Protein AF-A0A7J2LGY1-F1 (afdb_monomer_lite)

Sequence (138 aa):
MVNEVPEVPRAVRGPDAFSYLFAGFLLLILGVYLLALNLGMLGLREALSQLFFCLFILFVADAAVRFRAPWTRHRGLVYGVLGGLFLTLSFVFRLGAERWWPLILVFSSVALLLWAFMGFRRRKPLKQADESLNEAFS

Foldseek 3Di:
DDPPPPPPPPPPPDPPVVVVVLVVQLVVLVVVLVVCVVVVVDDPLRSLLVSLLSQLVSLLVVLVVQCVVPVRVVVSLVSNLVSVLSNLRSVCSVVDVVPRVCSSVVSVVVSVVVVVVVVVVVCPDPVVVVVVVVVVVD

Secondary structure (DSSP, 8-state):
----------------HHHHHHHHHHHHHHHHHHHHHHTTSS-HHHHHHHHHHHHHHHHHHHHHHHHHSGGGHHHHHHHHHHHHHHHHHHHHHHH-HHHHTHHHHHHHHHHHHHHHHHHHHH---THHHHHHHHHH--

pLDDT: mean 70.14, std 12.64, range [40.41, 89.31]

Radius of gyration: 22.81 Å; chains: 1; bounding box: 66×54×45 Å

Structure (mmCIF, N/CA/C/O backbone):
data_AF-A0A7J2LGY1-F1
#
_entry.id   AF-A0A7J2LGY1-F1
#
loop_
_atom_site.group_PDB
_atom_site.id
_atom_site.type_symbol
_atom_site.label_atom_id
_atom_site.label_alt_id
_atom_site.label_comp_id
_atom_site.label_asym_id
_atom_site.label_entity_id
_atom_site.label_seq_id
_atom_site.pdbx_PDB_ins_code
_atom_site.Cartn_x
_atom_site.Cartn_y
_atom_site.Cartn_z
_atom_site.occupancy
_atom_site.B_iso_or_equiv
_atom_site.auth_seq_id
_atom_site.auth_comp_id
_atom_site.auth_asym_id
_atom_site.auth_atom_id
_atom_site.pdbx_PDB_model_num
ATOM 1 N N . MET A 1 1 ? 53.010 0.279 -19.953 1.00 40.41 1 MET A N 1
ATOM 2 C CA . MET A 1 1 ? 51.955 -0.497 -19.269 1.00 40.41 1 MET A CA 1
ATOM 3 C C . MET A 1 1 ? 50.741 0.402 -19.141 1.00 40.41 1 MET A C 1
ATOM 5 O O . MET A 1 1 ? 50.703 1.245 -18.255 1.00 40.41 1 MET A O 1
ATOM 9 N N . VAL A 1 2 ? 49.829 0.318 -20.109 1.00 45.97 2 VAL A N 1
ATOM 10 C CA . VAL A 1 2 ? 48.568 1.065 -20.100 1.00 45.97 2 VAL A CA 1
ATOM 11 C C . VAL A 1 2 ? 47.592 0.231 -19.278 1.00 45.97 2 VAL A C 1
ATOM 13 O O . VAL A 1 2 ? 47.252 -0.878 -19.674 1.00 45.97 2 VAL A O 1
ATOM 16 N N . ASN A 1 3 ? 47.230 0.716 -18.091 1.00 48.94 3 ASN A N 1
ATOM 17 C CA . ASN A 1 3 ? 46.174 0.111 -17.286 1.00 48.94 3 ASN A CA 1
ATOM 18 C C . ASN A 1 3 ? 44.829 0.443 -17.943 1.00 48.94 3 ASN A C 1
ATOM 20 O O . ASN A 1 3 ? 44.247 1.490 -17.666 1.00 48.94 3 ASN A O 1
ATOM 24 N N . GLU A 1 4 ? 44.350 -0.436 -18.820 1.00 53.47 4 GLU A N 1
ATOM 25 C CA . GLU A 1 4 ? 42.957 -0.440 -19.264 1.00 53.47 4 GLU A CA 1
ATOM 26 C C . GLU A 1 4 ? 42.089 -0.962 -18.115 1.00 53.47 4 GLU A C 1
ATOM 28 O O . GLU A 1 4 ? 41.812 -2.153 -17.980 1.00 53.47 4 GLU A O 1
ATOM 33 N N . VAL A 1 5 ? 41.691 -0.052 -17.229 1.00 60.06 5 VAL A N 1
ATOM 34 C CA . VAL A 1 5 ? 40.554 -0.295 -16.342 1.00 60.06 5 VAL A CA 1
ATOM 35 C C . VAL A 1 5 ? 39.336 -0.419 -17.258 1.00 60.06 5 VAL A C 1
ATOM 37 O O . VAL A 1 5 ? 39.070 0.533 -17.994 1.00 60.06 5 VAL A O 1
ATOM 40 N N . PRO A 1 6 ? 38.597 -1.545 -17.265 1.00 55.91 6 PRO A N 1
ATOM 41 C CA . PRO A 1 6 ? 37.395 -1.632 -18.069 1.00 55.91 6 PRO A CA 1
ATOM 42 C C . PRO A 1 6 ? 36.436 -0.576 -17.537 1.00 55.91 6 PRO A C 1
ATOM 44 O O . PRO A 1 6 ? 36.006 -0.623 -16.380 1.00 55.91 6 PRO A O 1
ATOM 47 N N . GLU A 1 7 ? 36.151 0.412 -18.377 1.00 52.44 7 GLU A N 1
ATOM 48 C CA . GLU A 1 7 ? 35.152 1.431 -18.123 1.00 52.44 7 GLU A CA 1
ATOM 49 C C . GLU A 1 7 ? 33.804 0.708 -18.105 1.00 52.44 7 GLU A C 1
ATOM 51 O O . GLU A 1 7 ? 33.140 0.502 -19.120 1.00 52.44 7 GLU A O 1
ATOM 56 N N . VAL A 1 8 ? 33.437 0.202 -16.926 1.00 56.50 8 VAL A N 1
ATOM 57 C CA . VAL A 1 8 ? 32.093 -0.296 -16.668 1.00 56.50 8 VAL A CA 1
ATOM 58 C C . VAL A 1 8 ? 31.188 0.857 -17.072 1.00 56.50 8 VAL A C 1
ATOM 60 O O . VAL A 1 8 ? 31.375 1.949 -16.522 1.00 56.50 8 VAL A O 1
ATOM 63 N N . PRO A 1 9 ? 30.226 0.676 -17.994 1.00 48.69 9 PRO A N 1
ATOM 64 C CA . PRO A 1 9 ? 29.261 1.718 -18.245 1.00 48.69 9 PRO A CA 1
ATOM 65 C C . PRO A 1 9 ? 28.497 1.854 -16.935 1.00 48.69 9 PRO A C 1
ATOM 67 O O . PRO A 1 9 ? 27.586 1.081 -16.628 1.00 48.69 9 PRO A O 1
ATOM 70 N N . ARG A 1 10 ? 28.909 2.818 -16.104 1.00 49.88 10 ARG A N 1
ATOM 71 C CA . ARG A 1 10 ? 28.050 3.394 -15.090 1.00 49.88 10 ARG A CA 1
ATOM 72 C C . ARG A 1 10 ? 26.897 3.903 -15.917 1.00 49.88 10 ARG A C 1
ATOM 74 O O . ARG A 1 10 ? 26.994 4.953 -16.539 1.00 49.88 10 ARG A O 1
ATOM 81 N N . ALA A 1 11 ? 25.839 3.103 -15.986 1.00 45.19 11 ALA A N 1
ATOM 82 C CA . ALA A 1 11 ? 24.531 3.579 -16.347 1.00 45.19 11 ALA A CA 1
ATOM 83 C C . ALA A 1 11 ? 24.302 4.761 -15.412 1.00 45.19 11 ALA A C 1
ATOM 85 O O . ALA A 1 11 ? 23.982 4.577 -14.236 1.00 45.19 11 ALA A O 1
ATOM 86 N N . VAL A 1 12 ? 24.579 5.965 -15.911 1.00 47.12 12 VAL A N 1
ATOM 87 C CA . VAL A 1 12 ? 24.218 7.223 -15.284 1.00 47.12 12 VAL A CA 1
ATOM 88 C C . VAL A 1 12 ? 22.697 7.245 -15.379 1.00 47.12 12 VAL A C 1
ATOM 90 O O . VAL A 1 12 ? 22.101 7.857 -16.257 1.00 47.12 12 VAL A O 1
ATOM 93 N N . ARG A 1 13 ? 22.055 6.438 -14.526 1.00 54.03 13 ARG A N 1
ATOM 94 C CA . ARG A 1 13 ? 20.641 6.530 -14.213 1.00 54.03 13 ARG A CA 1
ATOM 95 C C . ARG A 1 13 ? 20.525 7.871 -13.523 1.00 54.03 13 ARG A C 1
ATOM 97 O O . ARG A 1 13 ? 20.865 7.992 -12.348 1.00 54.03 13 ARG A O 1
ATOM 104 N N . GLY A 1 14 ? 20.129 8.885 -14.289 1.00 51.22 14 GLY A N 1
ATOM 105 C CA . GLY A 1 14 ? 19.647 10.129 -13.713 1.00 51.22 14 GLY A CA 1
ATOM 106 C C . GLY A 1 14 ? 18.632 9.808 -12.609 1.00 51.22 14 GLY A C 1
ATOM 107 O O . GLY A 1 14 ? 17.993 8.754 -12.676 1.00 51.22 14 GLY A O 1
ATOM 108 N N . PRO A 1 15 ? 18.521 10.657 -11.575 1.00 52.56 15 PRO A N 1
ATOM 109 C CA . PRO A 1 15 ? 17.641 10.416 -10.438 1.00 52.56 15 PRO A CA 1
ATOM 110 C C . PRO A 1 15 ? 16.271 9.943 -10.933 1.00 52.56 15 PRO A C 1
ATOM 112 O O . PRO A 1 15 ? 15.647 10.628 -11.742 1.00 52.56 15 PRO A O 1
ATOM 115 N N . ASP A 1 16 ? 15.843 8.749 -10.504 1.00 61.59 16 ASP A N 1
ATOM 116 C CA . ASP A 1 16 ? 14.577 8.138 -10.912 1.00 61.59 16 ASP A CA 1
ATOM 117 C C . ASP A 1 16 ? 13.426 9.064 -10.470 1.00 61.59 16 ASP A C 1
ATOM 119 O O . ASP A 1 16 ? 12.897 8.938 -9.366 1.00 61.59 16 ASP A O 1
ATOM 123 N N . ALA A 1 17 ? 13.045 10.029 -11.313 1.00 67.12 17 ALA A N 1
ATOM 124 C CA . ALA A 1 17 ? 12.064 11.071 -10.996 1.00 67.12 17 ALA A CA 1
ATOM 125 C C . ALA A 1 17 ? 10.716 10.473 -10.565 1.00 67.12 17 ALA A C 1
ATOM 127 O O . ALA A 1 17 ? 10.054 10.980 -9.662 1.00 67.12 17 ALA A O 1
ATOM 128 N N . PHE A 1 18 ? 10.359 9.325 -11.147 1.00 68.81 18 PHE A N 1
ATOM 129 C CA . PHE A 1 18 ? 9.199 8.540 -10.738 1.00 68.81 18 PHE A CA 1
ATOM 130 C C . PHE A 1 18 ? 9.307 8.048 -9.293 1.00 68.81 18 PHE A C 1
ATOM 132 O O . PHE A 1 18 ? 8.325 8.109 -8.564 1.00 68.81 18 PHE A O 1
ATOM 139 N N . SER A 1 19 ? 10.487 7.618 -8.839 1.00 68.75 19 SER A N 1
ATOM 140 C CA . SER A 1 19 ? 10.675 7.173 -7.456 1.00 68.75 19 SER A CA 1
ATOM 141 C C . SER A 1 19 ? 10.418 8.304 -6.460 1.00 68.75 19 SER A C 1
ATOM 143 O O . SER A 1 19 ? 9.785 8.067 -5.434 1.00 68.75 19 SER A O 1
ATOM 145 N N . TYR A 1 20 ? 10.855 9.530 -6.766 1.00 76.44 20 TYR A N 1
ATOM 146 C CA . TYR A 1 20 ? 10.569 10.703 -5.932 1.00 76.44 20 TYR A CA 1
ATOM 147 C C . TYR A 1 20 ? 9.091 11.096 -5.969 1.00 76.44 20 TYR A C 1
ATOM 149 O O . TYR A 1 20 ? 8.527 11.421 -4.927 1.00 76.44 20 TYR A O 1
ATOM 157 N N . LEU A 1 21 ? 8.443 11.003 -7.134 1.00 78.88 21 LEU A N 1
ATOM 158 C CA . LEU A 1 21 ? 7.007 11.249 -7.273 1.00 78.88 21 LEU A CA 1
ATOM 159 C C . LEU A 1 21 ? 6.188 10.269 -6.416 1.00 78.88 21 LEU A C 1
ATOM 161 O O . LEU A 1 21 ? 5.350 10.693 -5.623 1.00 78.88 21 LEU A O 1
ATOM 165 N N . PHE A 1 22 ? 6.459 8.964 -6.524 1.00 79.38 22 PHE A N 1
ATOM 166 C CA . PHE A 1 22 ? 5.772 7.936 -5.737 1.00 79.38 22 PHE A CA 1
ATOM 167 C C . PHE A 1 22 ? 6.078 8.045 -4.241 1.00 79.38 22 PHE A C 1
ATOM 169 O O . PHE A 1 22 ? 5.172 7.874 -3.428 1.00 79.38 22 PHE A O 1
ATOM 176 N N . ALA A 1 23 ? 7.315 8.386 -3.864 1.00 79.75 23 ALA A N 1
ATOM 177 C CA . ALA A 1 23 ? 7.658 8.673 -2.473 1.00 79.75 23 ALA A CA 1
ATOM 178 C C . ALA A 1 23 ? 6.870 9.880 -1.937 1.00 79.75 23 ALA A C 1
ATOM 180 O O . ALA A 1 23 ? 6.326 9.811 -0.837 1.00 79.75 23 ALA A O 1
ATOM 181 N N . GLY A 1 24 ? 6.737 10.947 -2.731 1.00 85.69 24 GLY A N 1
ATOM 182 C CA . GLY A 1 24 ? 5.924 12.114 -2.393 1.00 85.69 24 GLY A CA 1
ATOM 183 C C . GLY A 1 24 ? 4.455 11.758 -2.174 1.00 85.69 24 GLY A C 1
ATOM 184 O O . GLY A 1 24 ? 3.886 12.121 -1.148 1.00 85.69 24 GLY A O 1
ATOM 185 N N . PHE A 1 25 ? 3.853 10.979 -3.079 1.00 85.38 25 PHE A N 1
ATOM 186 C CA . PHE A 1 25 ? 2.482 10.489 -2.904 1.00 85.38 25 PHE A CA 1
ATOM 187 C C . PHE A 1 25 ? 2.324 9.599 -1.671 1.00 85.38 25 PHE A C 1
ATOM 189 O O . PHE A 1 25 ? 1.323 9.716 -0.970 1.00 85.38 25 PHE A O 1
ATOM 196 N N . LEU A 1 26 ? 3.300 8.738 -1.376 1.00 83.50 26 LEU A N 1
ATOM 197 C CA . LEU A 1 26 ? 3.276 7.895 -0.184 1.00 83.50 26 LEU A CA 1
ATOM 198 C C . LEU A 1 26 ? 3.263 8.749 1.087 1.00 83.50 26 LEU A C 1
ATOM 200 O O . LEU A 1 26 ? 2.407 8.536 1.945 1.00 83.50 26 LEU A O 1
ATOM 204 N N . LEU A 1 27 ? 4.159 9.737 1.189 1.00 86.81 27 LEU A N 1
ATOM 205 C CA . LEU A 1 27 ? 4.176 10.668 2.320 1.00 86.81 27 LEU A CA 1
ATOM 206 C C . LEU A 1 27 ? 2.890 11.492 2.405 1.00 86.81 27 LEU A C 1
ATOM 208 O O . LEU A 1 27 ? 2.385 11.701 3.504 1.00 86.81 27 LEU A O 1
ATOM 212 N N . LEU A 1 28 ? 2.350 11.941 1.271 1.00 89.25 28 LEU A N 1
ATOM 213 C CA . LEU A 1 28 ? 1.123 12.732 1.232 1.00 89.25 28 LEU A CA 1
ATOM 214 C C . LEU A 1 28 ? -0.077 11.921 1.723 1.00 89.25 28 LEU A C 1
ATOM 216 O O . LEU A 1 28 ? -0.807 12.382 2.596 1.00 89.25 28 LEU A O 1
ATOM 220 N N . ILE A 1 29 ? -0.249 10.697 1.220 1.00 87.19 29 ILE A N 1
ATOM 221 C CA . ILE A 1 29 ? -1.305 9.787 1.673 1.00 87.19 29 ILE A CA 1
ATOM 222 C C . ILE A 1 29 ? -1.146 9.531 3.176 1.00 87.19 29 ILE A C 1
ATOM 224 O O . ILE A 1 29 ? -2.099 9.700 3.934 1.00 87.19 29 ILE A O 1
ATOM 228 N N . LEU A 1 30 ? 0.061 9.185 3.628 1.00 85.69 30 LEU A N 1
ATOM 229 C CA . LEU A 1 30 ? 0.327 8.909 5.037 1.00 85.69 30 LEU A CA 1
ATOM 230 C C . LEU A 1 30 ? 0.022 10.129 5.924 1.00 85.69 30 LEU A C 1
ATOM 232 O O . LEU A 1 30 ? -0.666 9.996 6.932 1.00 85.69 30 LEU A O 1
ATOM 236 N N . GLY A 1 31 ? 0.472 11.318 5.523 1.00 87.25 31 GLY A N 1
ATOM 237 C CA . GLY A 1 31 ? 0.245 12.568 6.245 1.00 87.25 31 GLY A CA 1
ATOM 238 C C . GLY A 1 31 ? -1.233 12.940 6.345 1.00 87.25 31 GLY A C 1
ATOM 239 O O . GLY A 1 31 ? -1.692 13.297 7.427 1.00 87.25 31 GLY A O 1
ATOM 240 N N . VAL A 1 32 ? -1.998 12.792 5.259 1.00 88.19 32 VAL A N 1
ATOM 241 C CA . VAL A 1 32 ? -3.448 13.051 5.255 1.00 8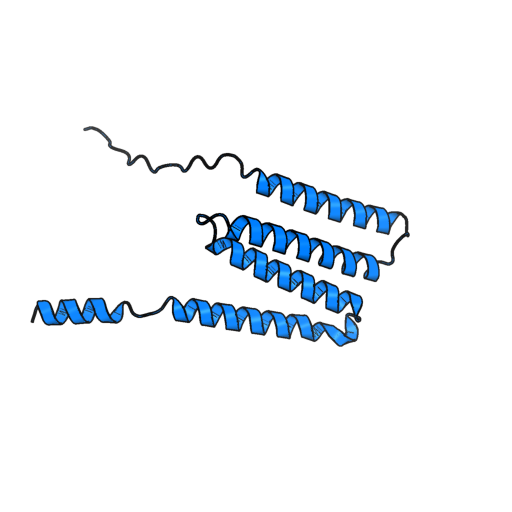8.19 32 VAL A CA 1
ATOM 242 C C . VAL A 1 32 ? -4.176 12.103 6.209 1.00 88.19 32 VAL A C 1
ATOM 244 O O . VAL A 1 32 ? -5.011 12.556 6.989 1.00 88.19 32 VAL A O 1
ATOM 247 N N . TYR A 1 33 ? -3.840 10.810 6.207 1.00 87.19 33 TYR A N 1
ATOM 248 C CA . TYR A 1 33 ? -4.474 9.841 7.107 1.00 87.19 33 TYR A CA 1
ATOM 249 C C . TYR A 1 33 ? -4.076 10.037 8.574 1.00 87.19 33 TYR A C 1
ATOM 251 O O . TYR A 1 33 ? -4.942 9.939 9.443 1.00 87.19 33 TYR A O 1
ATOM 259 N N . LEU A 1 34 ? -2.812 10.367 8.873 1.00 86.12 34 LEU A N 1
ATOM 260 C CA . LEU A 1 34 ? -2.410 10.737 10.237 1.00 86.12 34 LEU A CA 1
ATOM 261 C C . LEU A 1 34 ? -3.126 12.002 10.713 1.00 86.12 34 LEU A C 1
ATOM 263 O O . LEU A 1 34 ? -3.583 12.052 11.852 1.00 86.12 34 LEU A O 1
ATOM 267 N N . LEU A 1 35 ? -3.246 13.012 9.850 1.00 87.69 35 LEU A N 1
ATOM 268 C CA . LEU A 1 35 ? -3.939 14.253 10.180 1.00 87.69 35 LEU A CA 1
ATOM 269 C C . LEU A 1 35 ? -5.426 13.998 10.449 1.00 87.69 35 LEU A C 1
ATOM 271 O O . LEU A 1 35 ? -5.960 14.476 11.444 1.00 87.69 35 LEU A O 1
ATOM 275 N N . ALA A 1 36 ? -6.077 13.196 9.607 1.00 85.81 36 ALA A N 1
ATOM 276 C CA . ALA A 1 36 ? -7.481 12.838 9.766 1.00 85.81 36 ALA A CA 1
ATOM 277 C C . ALA A 1 36 ? -7.745 12.004 11.035 1.00 85.81 36 ALA A C 1
ATOM 279 O O . ALA A 1 36 ? -8.777 12.189 11.681 1.00 85.81 36 ALA A O 1
ATOM 280 N N . LEU A 1 37 ? -6.804 11.133 11.422 1.00 86.62 37 LEU A N 1
ATOM 281 C CA . LEU A 1 37 ? -6.837 10.425 12.707 1.00 86.62 37 LEU A CA 1
ATOM 282 C C . LEU A 1 37 ? -6.688 11.382 13.888 1.00 86.62 37 LEU A C 1
ATOM 284 O O . LEU A 1 37 ? -7.443 11.285 14.851 1.00 86.62 37 LEU A O 1
ATOM 288 N N . ASN A 1 38 ? -5.743 12.319 13.807 1.00 88.06 38 ASN A N 1
ATOM 289 C CA . ASN A 1 38 ? -5.491 13.283 14.876 1.00 88.06 38 ASN A CA 1
ATOM 290 C C . ASN A 1 38 ? -6.666 14.257 15.071 1.00 88.06 38 ASN A C 1
ATOM 292 O O . ASN A 1 38 ? -6.977 14.652 16.188 1.00 88.06 38 ASN A O 1
ATOM 296 N N . LEU A 1 39 ? -7.366 14.600 13.987 1.00 89.31 39 LEU A N 1
ATOM 297 C CA . LEU A 1 39 ? -8.596 15.396 14.017 1.00 89.31 39 LEU A CA 1
ATOM 298 C C . LEU A 1 39 ? -9.823 14.601 14.501 1.00 89.31 39 LEU A C 1
ATOM 300 O O . LEU A 1 39 ? -10.910 15.165 14.597 1.00 89.31 39 LEU A O 1
ATOM 304 N N . GLY A 1 40 ? -9.686 13.295 14.755 1.00 85.38 40 GLY A N 1
ATOM 305 C CA . GLY A 1 40 ? -10.799 12.423 15.134 1.00 85.38 40 GLY A CA 1
ATOM 306 C C . GLY A 1 40 ? -11.853 12.245 14.035 1.00 85.38 40 GLY A C 1
ATOM 307 O O . GLY A 1 40 ? -12.952 11.777 14.317 1.00 85.38 40 GLY A O 1
ATOM 308 N N . MET A 1 41 ? -11.540 12.608 12.785 1.00 83.50 41 MET A N 1
ATOM 309 C CA . MET A 1 41 ? -12.476 12.525 11.656 1.00 83.50 41 MET A CA 1
ATOM 310 C C . MET A 1 41 ? -12.713 11.085 11.195 1.00 83.50 41 MET A C 1
ATOM 312 O O . MET A 1 41 ? -13.759 10.787 10.623 1.00 83.50 41 MET A O 1
ATOM 316 N N . LEU A 1 42 ? -11.744 10.193 11.420 1.00 80.44 42 LEU A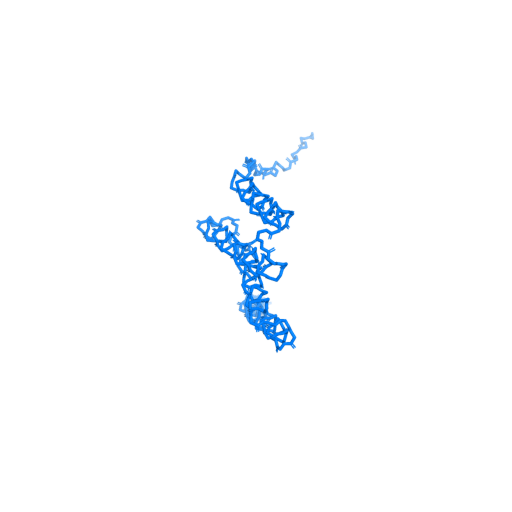 N 1
ATOM 317 C CA . LEU A 1 42 ? -11.853 8.774 11.095 1.00 80.44 42 LEU A CA 1
ATOM 318 C C . LEU A 1 42 ? -11.485 7.905 12.296 1.00 80.44 42 LEU A C 1
ATOM 320 O O . LEU A 1 42 ? -10.518 8.169 13.006 1.00 80.44 42 LEU A O 1
ATOM 324 N N . GLY A 1 43 ? -12.223 6.808 12.468 1.00 81.88 43 GLY A N 1
ATOM 325 C CA . GLY A 1 43 ? -11.820 5.730 13.364 1.00 81.88 43 GLY A CA 1
ATOM 326 C C . GLY A 1 43 ? -10.560 5.024 12.853 1.00 81.88 43 GLY A C 1
ATOM 327 O O . GLY A 1 43 ? -10.351 4.895 11.645 1.00 81.88 43 GLY A O 1
ATOM 328 N N . LEU A 1 44 ? -9.740 4.515 13.778 1.00 79.44 44 LEU A N 1
ATOM 329 C CA . LEU A 1 44 ? -8.452 3.869 13.481 1.00 79.44 44 LEU A CA 1
ATOM 330 C C . LEU A 1 44 ? -8.568 2.746 12.439 1.00 79.44 44 LEU A C 1
ATOM 332 O O . LEU A 1 44 ? -7.749 2.637 11.529 1.00 79.44 44 LEU A O 1
ATOM 336 N N . ARG A 1 45 ? -9.628 1.940 12.538 1.00 78.12 45 ARG A N 1
ATOM 337 C CA . ARG A 1 45 ? -9.905 0.835 11.613 1.00 78.12 45 ARG A CA 1
ATOM 338 C C . ARG A 1 45 ? -10.260 1.322 10.204 1.00 78.12 45 ARG A C 1
ATOM 340 O O . ARG A 1 45 ? -9.717 0.803 9.229 1.00 78.12 45 ARG A O 1
ATOM 347 N N . GLU A 1 46 ? -11.130 2.323 10.101 1.00 79.12 46 GLU A N 1
ATOM 348 C CA . GLU A 1 46 ? -11.536 2.926 8.829 1.00 79.12 46 GLU A CA 1
ATOM 349 C C . GLU A 1 46 ? -10.332 3.556 8.118 1.00 79.12 46 GLU A C 1
ATOM 351 O O . GLU A 1 46 ? -10.080 3.253 6.949 1.00 79.12 46 GLU A O 1
ATOM 356 N N . ALA A 1 47 ? -9.546 4.348 8.856 1.00 82.62 47 ALA A N 1
ATOM 357 C CA . ALA A 1 47 ? -8.347 5.008 8.355 1.00 82.62 47 ALA A CA 1
ATOM 358 C C . ALA A 1 47 ? -7.312 4.000 7.846 1.00 82.62 47 ALA A C 1
ATOM 360 O O . ALA A 1 47 ? -6.818 4.150 6.734 1.00 82.62 47 ALA A O 1
ATOM 361 N N . LEU A 1 48 ? -7.032 2.936 8.609 1.00 78.94 48 LEU A N 1
ATOM 362 C CA . LEU A 1 48 ? -6.114 1.878 8.178 1.00 78.94 48 LEU A CA 1
ATOM 363 C C . LEU A 1 48 ? -6.618 1.168 6.918 1.00 78.94 48 LEU A C 1
ATOM 365 O O . LEU A 1 48 ? -5.845 0.961 5.985 1.00 78.94 48 LEU A O 1
ATOM 369 N N . SER A 1 49 ? -7.911 0.831 6.844 1.00 82.19 49 SER A N 1
ATOM 370 C CA . SER A 1 49 ? -8.463 0.144 5.670 1.00 82.19 49 SER A CA 1
ATOM 371 C C . SER A 1 49 ? -8.308 0.971 4.389 1.00 82.19 49 SER A C 1
ATOM 373 O O . SER A 1 49 ? -7.893 0.437 3.355 1.00 82.19 49 SER A O 1
ATOM 375 N N . GLN A 1 50 ? -8.590 2.274 4.463 1.00 81.56 50 GLN A N 1
ATOM 376 C CA . GLN A 1 50 ? -8.500 3.173 3.321 1.00 81.56 50 GLN A CA 1
ATOM 377 C C . GLN A 1 50 ? -7.044 3.508 2.984 1.00 81.56 50 GLN A C 1
ATOM 379 O O . GLN A 1 50 ? -6.686 3.512 1.809 1.00 81.56 50 GLN A O 1
ATOM 384 N N . LEU A 1 51 ? -6.185 3.682 3.994 1.00 84.25 51 LEU A N 1
ATOM 385 C CA . LEU A 1 51 ? -4.745 3.862 3.819 1.00 84.25 51 LEU A CA 1
ATOM 386 C C . LEU A 1 51 ? -4.146 2.700 3.018 1.00 84.25 51 LEU A C 1
ATOM 388 O O . LEU A 1 51 ? -3.487 2.924 2.004 1.00 84.25 51 LEU A O 1
ATOM 392 N N . PHE A 1 52 ? -4.419 1.455 3.419 1.00 81.38 52 PHE A N 1
ATOM 393 C CA . PHE A 1 52 ? -3.927 0.276 2.702 1.00 81.38 52 PHE A CA 1
ATOM 394 C C . PHE A 1 52 ? -4.499 0.163 1.284 1.00 81.38 52 PHE A C 1
ATOM 396 O O . PHE A 1 52 ? -3.793 -0.274 0.377 1.00 81.38 52 PHE A O 1
ATOM 403 N N . PHE A 1 53 ? -5.737 0.608 1.058 1.00 80.62 53 PHE A N 1
ATOM 404 C CA . PHE A 1 53 ? -6.326 0.653 -0.282 1.00 80.62 53 PHE A CA 1
ATOM 405 C C . PHE A 1 53 ? -5.640 1.688 -1.187 1.00 80.62 53 PHE A C 1
ATOM 407 O O . PHE A 1 53 ? -5.288 1.385 -2.329 1.00 80.62 53 PHE A O 1
ATOM 414 N N . CYS A 1 54 ? -5.388 2.895 -0.677 1.00 83.94 54 CYS A N 1
ATOM 415 C CA . CYS A 1 54 ? -4.645 3.929 -1.397 1.00 83.94 54 CYS A CA 1
ATOM 416 C C . CYS A 1 54 ? -3.212 3.480 -1.705 1.00 83.94 54 CYS A C 1
ATOM 418 O O . CYS A 1 54 ? -2.734 3.684 -2.820 1.00 83.94 54 CYS A O 1
ATOM 420 N N . LEU A 1 55 ? -2.549 2.810 -0.757 1.00 79.50 55 LEU A N 1
ATOM 421 C CA . LEU A 1 55 ? -1.229 2.220 -0.977 1.00 79.50 55 LEU A CA 1
ATOM 422 C C . LEU A 1 55 ? -1.269 1.131 -2.053 1.00 79.50 55 LEU A C 1
ATOM 424 O O . LEU A 1 55 ? -0.406 1.127 -2.924 1.00 79.50 55 LEU A O 1
ATOM 428 N N . PHE A 1 56 ? -2.280 0.259 -2.070 1.00 82.50 56 PHE A N 1
ATOM 429 C CA . PHE A 1 56 ? -2.459 -0.708 -3.157 1.00 82.50 56 PHE A CA 1
ATOM 430 C C . PHE A 1 56 ? -2.502 -0.023 -4.529 1.00 82.50 56 PHE A C 1
ATOM 432 O O . PHE A 1 56 ? -1.737 -0.401 -5.416 1.00 82.50 56 PHE A O 1
ATOM 439 N N . ILE A 1 57 ? -3.343 1.004 -4.695 1.00 82.44 57 ILE A N 1
ATOM 440 C CA . ILE A 1 57 ? -3.456 1.738 -5.965 1.00 82.44 57 ILE A CA 1
ATOM 441 C C . ILE A 1 57 ? -2.109 2.356 -6.345 1.00 82.44 57 ILE A C 1
ATOM 443 O O . ILE A 1 57 ? -1.682 2.235 -7.493 1.00 82.44 57 ILE A O 1
ATOM 447 N N . LEU A 1 58 ? -1.420 2.971 -5.381 1.00 83.81 58 LEU A N 1
ATOM 448 C CA . LEU A 1 58 ? -0.122 3.598 -5.602 1.00 83.81 58 LEU A CA 1
ATOM 449 C C . LEU A 1 58 ? 0.927 2.581 -6.073 1.00 83.81 58 LEU A C 1
ATOM 451 O O . LEU A 1 58 ? 1.623 2.822 -7.057 1.00 83.81 58 LEU A O 1
ATOM 455 N N . PHE A 1 59 ? 1.007 1.425 -5.412 1.00 78.38 59 PHE A N 1
ATOM 456 C CA . PHE A 1 59 ? 1.949 0.357 -5.750 1.00 78.38 59 PHE A CA 1
ATOM 457 C C . PHE A 1 59 ? 1.615 -0.329 -7.078 1.00 78.38 59 PHE A C 1
ATOM 459 O O . PHE A 1 59 ? 2.527 -0.684 -7.823 1.00 78.38 59 PHE A O 1
ATOM 466 N N . VAL A 1 60 ? 0.333 -0.493 -7.418 1.00 77.94 60 VAL A N 1
ATOM 467 C CA . VAL A 1 60 ? -0.084 -1.011 -8.731 1.00 77.94 60 VAL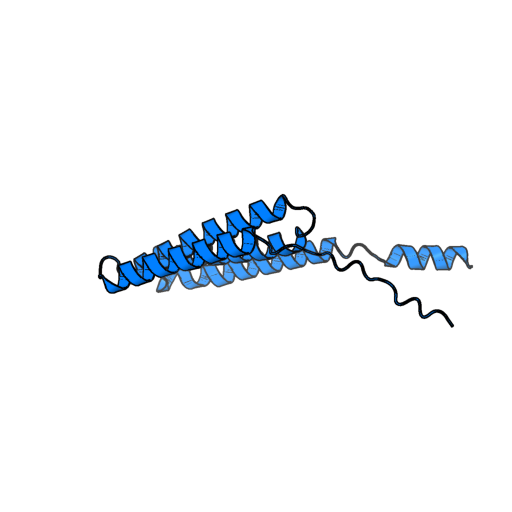 A CA 1
ATOM 468 C C . VAL A 1 60 ? 0.242 -0.019 -9.840 1.00 77.94 60 VAL A C 1
ATOM 470 O O . VAL A 1 60 ? 0.746 -0.429 -10.885 1.00 77.94 60 VAL A O 1
ATOM 473 N N . ALA A 1 61 ? 0.008 1.275 -9.620 1.00 78.25 61 ALA A N 1
ATOM 474 C CA . ALA A 1 61 ? 0.383 2.317 -10.567 1.00 78.25 61 ALA A CA 1
ATOM 475 C C . ALA A 1 61 ? 1.907 2.353 -10.775 1.00 78.25 61 ALA A C 1
ATOM 477 O O . ALA A 1 61 ? 2.365 2.349 -11.918 1.00 78.25 61 ALA A O 1
ATOM 478 N N . ASP A 1 62 ? 2.696 2.290 -9.697 1.00 75.12 62 ASP A N 1
ATOM 479 C CA . ASP A 1 62 ? 4.162 2.211 -9.762 1.00 75.12 62 ASP A CA 1
ATOM 480 C C . ASP A 1 62 ? 4.630 0.944 -10.496 1.00 75.12 62 ASP A C 1
ATOM 482 O O . ASP A 1 62 ? 5.476 1.005 -11.392 1.00 75.12 62 ASP A O 1
ATOM 486 N N . ALA A 1 63 ? 4.018 -0.208 -10.205 1.00 71.50 63 ALA A N 1
ATOM 487 C CA . ALA A 1 63 ? 4.301 -1.456 -10.903 1.00 71.50 63 ALA A CA 1
ATOM 488 C C . ALA A 1 63 ? 3.966 -1.367 -12.399 1.00 71.50 63 ALA A C 1
ATOM 490 O O . ALA A 1 63 ? 4.777 -1.799 -13.213 1.00 71.50 63 ALA A O 1
ATOM 491 N N . ALA A 1 64 ? 2.827 -0.781 -12.778 1.00 75.31 64 ALA A N 1
ATOM 492 C CA . ALA A 1 64 ? 2.404 -0.622 -14.170 1.00 75.31 64 ALA A CA 1
ATOM 493 C C . ALA A 1 64 ? 3.329 0.323 -14.955 1.00 75.31 64 ALA A C 1
ATOM 495 O O . ALA A 1 64 ? 3.726 0.005 -16.081 1.00 75.31 64 ALA A O 1
ATOM 496 N N . VAL A 1 65 ? 3.732 1.446 -14.349 1.00 72.56 65 VAL A N 1
ATOM 497 C CA . VAL A 1 65 ? 4.715 2.379 -14.925 1.00 72.56 65 VAL A CA 1
ATOM 498 C C . VAL A 1 65 ? 6.055 1.671 -15.136 1.00 72.56 65 VAL A C 1
ATOM 500 O O . VAL A 1 65 ? 6.635 1.748 -16.220 1.00 72.56 65 VAL A O 1
ATOM 503 N N . ARG A 1 66 ? 6.517 0.889 -14.153 1.00 68.75 66 ARG A N 1
ATOM 504 C CA . ARG A 1 66 ? 7.763 0.110 -14.258 1.00 68.75 66 ARG A CA 1
ATOM 505 C C . ARG A 1 66 ? 7.654 -1.094 -15.193 1.00 68.75 66 ARG A C 1
ATOM 507 O O . ARG A 1 66 ? 8.667 -1.519 -15.731 1.00 68.75 66 ARG A O 1
ATOM 514 N N . PHE A 1 67 ? 6.460 -1.636 -15.430 1.00 64.00 67 PHE A N 1
ATOM 515 C CA . PHE A 1 67 ? 6.247 -2.723 -16.393 1.00 64.00 67 PHE A CA 1
ATOM 516 C C . PHE A 1 67 ? 6.375 -2.240 -17.842 1.00 64.00 67 PHE A C 1
ATOM 518 O O . PHE A 1 67 ? 6.805 -3.005 -18.706 1.00 64.00 67 PHE A O 1
ATOM 525 N N . ARG A 1 68 ? 6.037 -0.968 -18.104 1.00 65.25 68 ARG A N 1
ATOM 526 C CA . ARG A 1 68 ? 6.257 -0.307 -19.400 1.00 65.25 68 ARG A CA 1
ATOM 527 C C . ARG A 1 68 ? 7.725 0.021 -19.668 1.00 65.25 68 ARG A C 1
ATOM 529 O O . ARG A 1 68 ? 8.104 0.130 -20.829 1.00 65.25 68 ARG A O 1
ATOM 536 N N . ALA A 1 69 ? 8.553 0.137 -18.631 1.00 59.19 69 ALA A N 1
ATOM 537 C CA . ALA A 1 69 ? 9.991 0.325 -18.770 1.00 59.19 69 ALA A CA 1
ATOM 538 C C . ALA A 1 69 ? 10.708 -1.048 -18.823 1.00 59.19 69 ALA A C 1
ATOM 540 O O . ALA A 1 69 ? 10.832 -1.724 -17.799 1.00 59.19 69 ALA A O 1
ATOM 541 N N . PRO A 1 70 ? 11.222 -1.497 -19.987 1.00 53.88 70 PRO A N 1
ATOM 542 C CA . PRO A 1 70 ? 11.755 -2.858 -20.149 1.00 53.88 70 PRO A CA 1
ATOM 543 C C . PRO A 1 70 ? 12.959 -3.168 -19.238 1.00 53.88 70 PRO A C 1
ATOM 545 O O . PRO A 1 70 ? 13.199 -4.324 -18.893 1.00 53.88 70 PRO A O 1
ATOM 548 N N . TRP A 1 71 ? 13.664 -2.137 -18.770 1.00 49.41 71 TRP A N 1
ATOM 549 C CA . TRP A 1 71 ? 14.908 -2.212 -17.997 1.00 49.41 71 TRP A CA 1
ATOM 550 C C . TRP A 1 71 ? 14.725 -2.535 -16.495 1.00 49.41 71 TRP A C 1
ATOM 552 O O . TRP A 1 71 ? 15.708 -2.798 -15.801 1.00 49.41 71 TRP A O 1
ATOM 562 N N . THR A 1 72 ? 13.490 -2.514 -15.965 1.00 53.25 72 THR A N 1
ATOM 563 C CA . THR A 1 72 ? 13.153 -2.773 -14.540 1.00 53.25 72 THR A CA 1
ATOM 564 C C . THR A 1 72 ? 12.045 -3.819 -14.352 1.00 53.25 72 THR A C 1
ATOM 566 O O . THR A 1 72 ? 11.562 -4.031 -13.234 1.00 53.25 72 THR A O 1
ATOM 569 N N . ARG A 1 73 ? 11.698 -4.560 -15.414 1.00 52.59 73 ARG A N 1
ATOM 570 C CA . ARG A 1 73 ? 10.608 -5.555 -15.457 1.00 52.59 73 ARG A CA 1
ATOM 571 C C . ARG A 1 73 ? 10.684 -6.629 -14.360 1.00 52.59 73 ARG A C 1
ATOM 573 O O . ARG A 1 73 ? 9.654 -7.100 -13.888 1.00 52.59 73 ARG A O 1
ATOM 580 N N . HIS A 1 74 ? 11.886 -6.989 -13.900 1.00 55.34 74 HIS A N 1
ATOM 581 C CA . HIS A 1 74 ? 12.068 -7.924 -12.781 1.00 55.34 74 HIS A CA 1
ATOM 582 C C . HIS A 1 74 ? 11.691 -7.344 -11.412 1.00 55.34 74 HIS A C 1
ATOM 584 O O . HIS A 1 74 ? 11.231 -8.095 -10.556 1.00 55.34 74 HIS A O 1
ATOM 590 N N . ARG A 1 75 ? 11.837 -6.029 -11.204 1.00 55.88 75 ARG A N 1
ATOM 591 C CA . ARG A 1 75 ? 11.422 -5.369 -9.958 1.00 55.88 75 ARG A CA 1
ATOM 592 C C . ARG A 1 75 ? 9.923 -5.078 -9.944 1.00 55.88 75 ARG A C 1
ATOM 594 O O . ARG A 1 75 ? 9.322 -5.183 -8.885 1.00 55.88 75 ARG A O 1
ATOM 601 N N . GLY A 1 76 ? 9.303 -4.799 -11.096 1.00 58.19 76 GLY A N 1
ATOM 602 C CA . GLY A 1 76 ? 7.860 -4.512 -11.196 1.00 58.19 76 GLY A CA 1
ATOM 603 C C . GLY A 1 76 ? 6.954 -5.613 -10.624 1.00 58.19 76 GLY A C 1
ATOM 604 O O . GLY A 1 76 ? 5.950 -5.312 -9.988 1.00 58.19 76 GLY A O 1
ATOM 605 N N . LEU A 1 77 ? 7.353 -6.884 -10.755 1.00 63.81 77 LEU A N 1
ATOM 606 C CA . LEU A 1 77 ? 6.649 -8.018 -10.138 1.00 63.81 77 LEU A CA 1
ATOM 607 C C . LEU A 1 77 ? 6.628 -7.951 -8.607 1.00 63.81 77 LEU A C 1
ATOM 609 O O . LEU A 1 77 ? 5.601 -8.244 -8.006 1.00 63.81 77 LEU A O 1
ATOM 613 N N . VAL A 1 78 ? 7.731 -7.533 -7.980 1.00 68.62 78 VAL A N 1
ATOM 614 C CA . VAL A 1 78 ? 7.822 -7.410 -6.517 1.00 68.62 78 VAL A CA 1
ATOM 615 C C . VAL A 1 78 ? 6.866 -6.328 -6.016 1.00 68.62 78 VAL A C 1
ATOM 617 O O . VAL A 1 78 ? 6.130 -6.564 -5.064 1.00 68.62 78 VAL A O 1
ATOM 620 N N . TYR A 1 79 ? 6.809 -5.182 -6.701 1.00 66.31 79 TYR A N 1
ATOM 621 C CA . TYR A 1 79 ? 5.883 -4.094 -6.363 1.00 66.31 79 TYR A CA 1
ATOM 622 C C . TYR A 1 79 ? 4.414 -4.485 -6.572 1.00 66.31 79 TYR A C 1
ATOM 624 O O . TYR A 1 79 ? 3.572 -4.121 -5.756 1.00 66.31 79 TYR A O 1
ATOM 632 N N . GLY A 1 80 ? 4.104 -5.281 -7.602 1.00 68.88 80 GLY A N 1
ATOM 633 C CA . GLY A 1 80 ? 2.758 -5.820 -7.815 1.00 68.88 80 GLY A CA 1
ATOM 634 C C . GLY A 1 80 ? 2.319 -6.800 -6.720 1.00 68.88 80 GLY A C 1
ATOM 635 O O . GLY A 1 80 ? 1.197 -6.705 -6.227 1.00 68.88 80 GLY A O 1
ATOM 636 N N . VAL A 1 81 ? 3.212 -7.700 -6.287 1.00 72.25 81 VAL A N 1
ATOM 637 C CA . VAL A 1 81 ? 2.951 -8.612 -5.157 1.00 72.25 81 VAL A CA 1
ATOM 638 C C . VAL A 1 81 ? 2.761 -7.827 -3.859 1.00 72.25 81 VAL A C 1
ATOM 640 O O . VAL A 1 81 ? 1.832 -8.115 -3.106 1.00 72.25 81 VAL A O 1
ATOM 643 N N . LEU A 1 82 ? 3.588 -6.803 -3.623 1.00 74.75 82 LEU A N 1
ATOM 644 C CA . LEU A 1 82 ? 3.464 -5.931 -2.455 1.00 74.75 82 LEU A CA 1
ATOM 645 C C . LEU A 1 82 ? 2.139 -5.155 -2.466 1.00 74.75 82 LEU A C 1
ATOM 647 O O . LEU A 1 82 ? 1.457 -5.088 -1.447 1.00 74.75 82 LEU A O 1
ATOM 651 N N . GLY A 1 83 ? 1.731 -4.646 -3.632 1.00 74.00 83 GLY A N 1
ATOM 652 C CA . GLY A 1 83 ? 0.415 -4.047 -3.834 1.00 74.00 83 GLY A CA 1
ATOM 653 C C . GLY A 1 83 ? -0.708 -5.020 -3.475 1.00 74.00 83 GLY A C 1
ATOM 654 O O . GLY A 1 83 ? -1.580 -4.683 -2.678 1.00 74.00 83 GLY A O 1
ATOM 655 N N . GLY A 1 84 ? -0.674 -6.249 -3.996 1.00 74.62 84 GLY A N 1
ATOM 656 C CA . GLY A 1 84 ? -1.674 -7.269 -3.663 1.00 74.62 84 GLY A CA 1
ATOM 657 C C . GLY A 1 84 ? -1.722 -7.607 -2.166 1.00 74.62 84 GLY A C 1
ATOM 658 O O . GLY A 1 84 ? -2.804 -7.783 -1.606 1.00 74.62 84 GLY A O 1
ATOM 659 N N . LEU A 1 85 ? -0.573 -7.597 -1.487 1.00 78.62 85 LEU A N 1
ATOM 660 C CA . LEU A 1 85 ? -0.487 -7.724 -0.030 1.00 78.62 85 LEU A CA 1
ATOM 661 C C . LEU A 1 85 ? -1.236 -6.585 0.675 1.00 78.62 85 LEU A C 1
ATOM 663 O O . LEU A 1 85 ? -2.052 -6.852 1.556 1.00 78.62 85 LEU A O 1
ATOM 667 N N . PHE A 1 86 ? -1.034 -5.336 0.246 1.00 79.62 86 PHE A N 1
ATOM 668 C CA . PHE A 1 86 ? -1.761 -4.182 0.785 1.00 79.62 86 PHE A CA 1
ATOM 669 C C . PHE A 1 86 ? -3.266 -4.237 0.505 1.00 79.62 86 PHE A C 1
ATOM 671 O O . PHE A 1 86 ? -4.055 -3.907 1.388 1.00 79.62 86 PHE A O 1
ATOM 678 N N . LEU A 1 87 ? -3.690 -4.719 -0.668 1.00 79.06 87 LEU A N 1
ATOM 679 C CA . LEU A 1 87 ? -5.111 -4.933 -0.968 1.00 79.06 87 LEU A CA 1
ATOM 680 C C . LEU A 1 87 ? -5.732 -5.960 -0.017 1.00 79.06 87 LEU A C 1
ATOM 682 O O . LEU A 1 87 ? -6.819 -5.741 0.518 1.00 79.06 87 LEU A O 1
ATOM 686 N N . THR A 1 88 ?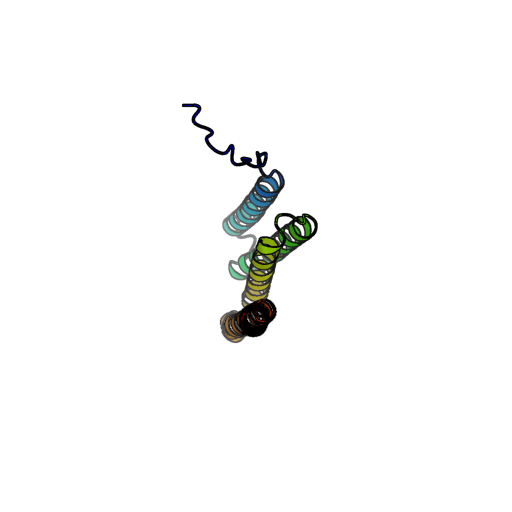 -5.021 -7.063 0.214 1.00 79.25 88 THR A N 1
ATOM 687 C CA . THR A 1 88 ? -5.453 -8.115 1.139 1.00 79.25 88 THR A CA 1
ATOM 688 C C . THR A 1 88 ? -5.584 -7.550 2.550 1.00 79.25 88 THR A C 1
ATOM 690 O O . THR A 1 88 ? -6.605 -7.747 3.203 1.00 79.25 88 THR A O 1
ATOM 693 N N . LEU A 1 89 ? -4.600 -6.761 2.990 1.00 77.50 89 LEU A N 1
ATOM 694 C CA . LEU A 1 89 ? -4.627 -6.078 4.282 1.00 77.50 89 LEU A CA 1
ATOM 695 C C . LEU A 1 89 ? -5.818 -5.116 4.398 1.00 77.50 89 LEU A C 1
ATOM 697 O O . LEU A 1 89 ? -6.535 -5.148 5.395 1.00 77.50 89 LEU A O 1
ATOM 701 N N . SER A 1 90 ? -6.085 -4.315 3.363 1.00 78.94 90 SER A N 1
ATOM 702 C CA . SER A 1 90 ? -7.248 -3.422 3.310 1.00 78.94 90 SER A CA 1
ATOM 703 C C . SER A 1 90 ? -8.561 -4.189 3.500 1.00 78.94 90 SER A C 1
ATOM 705 O O . SER A 1 90 ? -9.394 -3.798 4.321 1.00 78.94 90 SER A O 1
ATOM 707 N N . PHE A 1 91 ? -8.717 -5.326 2.815 1.00 77.19 91 PHE A N 1
ATOM 708 C CA . PHE A 1 91 ? -9.891 -6.191 2.946 1.00 77.19 91 PHE A CA 1
ATOM 709 C C . PHE A 1 91 ? -10.054 -6.760 4.358 1.00 77.19 91 PHE A C 1
ATOM 711 O O . PHE A 1 91 ? -11.164 -6.763 4.889 1.00 77.19 91 PHE A O 1
ATOM 718 N N . VAL A 1 92 ? -8.959 -7.189 4.989 1.00 79.69 92 VAL A N 1
ATOM 719 C CA . VAL A 1 92 ? -8.962 -7.715 6.363 1.00 79.69 92 VAL A CA 1
ATOM 720 C C . VAL A 1 92 ? -9.413 -6.646 7.357 1.00 79.69 92 VAL A C 1
ATOM 722 O O . VAL A 1 92 ? -10.299 -6.896 8.176 1.00 79.69 92 VAL A O 1
ATOM 725 N N . PHE A 1 93 ? -8.874 -5.428 7.258 1.00 76.75 93 PHE A N 1
ATOM 726 C CA . PHE A 1 93 ? -9.286 -4.327 8.131 1.00 76.75 93 PHE A CA 1
ATOM 727 C C . PHE A 1 93 ? -10.732 -3.886 7.872 1.00 76.75 93 PHE A C 1
ATOM 729 O O . PHE A 1 93 ? -11.460 -3.596 8.825 1.00 76.75 93 PHE A O 1
ATOM 736 N N . ARG A 1 94 ? -11.191 -3.910 6.616 1.00 76.38 94 ARG A N 1
ATOM 737 C CA . ARG A 1 94 ? -12.567 -3.546 6.251 1.00 76.38 94 ARG A CA 1
ATOM 738 C C . ARG A 1 94 ? -13.594 -4.573 6.729 1.00 76.38 94 ARG A C 1
ATOM 740 O O . ARG A 1 94 ? -14.576 -4.191 7.355 1.00 76.38 94 ARG A O 1
ATOM 747 N N . LEU A 1 95 ? -13.364 -5.867 6.509 1.00 74.00 95 LEU A N 1
ATOM 748 C CA . LEU A 1 95 ? -14.306 -6.940 6.869 1.00 74.00 95 LEU A CA 1
ATOM 749 C C . LEU A 1 95 ? -14.221 -7.382 8.339 1.00 74.00 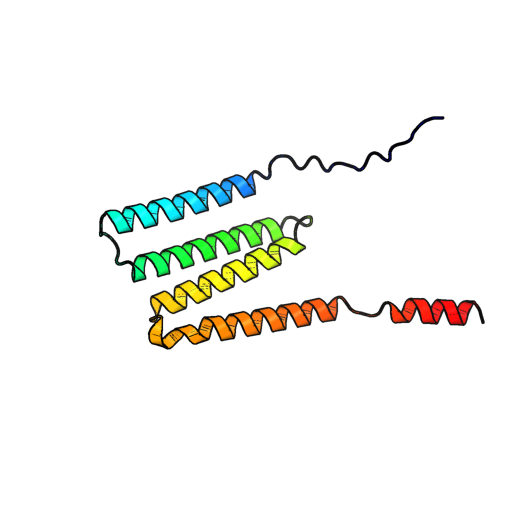95 LEU A C 1
ATOM 751 O O . LEU A 1 95 ? -15.120 -8.067 8.825 1.00 74.00 95 LEU A O 1
ATOM 755 N N . GLY A 1 96 ? -13.179 -6.959 9.055 1.00 69.75 96 GLY A N 1
ATOM 756 C CA . GLY A 1 96 ? -12.964 -7.263 10.466 1.00 69.75 96 GLY A CA 1
ATOM 757 C C . GLY A 1 96 ? -11.807 -8.238 10.648 1.00 69.75 96 GLY A C 1
ATOM 758 O O . GLY A 1 96 ? -11.897 -9.412 10.277 1.00 69.75 96 GLY A O 1
ATOM 759 N N . ALA A 1 97 ? -10.727 -7.744 11.256 1.00 68.12 97 ALA A N 1
ATOM 760 C CA . ALA A 1 97 ? -9.477 -8.482 11.406 1.00 68.12 97 ALA A CA 1
ATOM 761 C C . ALA A 1 97 ? -9.648 -9.802 12.173 1.00 68.12 97 ALA A C 1
ATOM 763 O O . ALA A 1 97 ? -8.996 -10.788 11.844 1.00 68.12 97 ALA A O 1
ATOM 764 N N . GLU A 1 98 ? -10.581 -9.855 13.125 1.00 69.38 98 GLU A N 1
ATOM 765 C CA . GLU A 1 98 ? -10.804 -11.035 13.968 1.00 69.38 98 GLU A CA 1
ATOM 766 C C . GLU A 1 98 ? -11.266 -12.273 13.193 1.00 69.38 98 GLU A C 1
ATOM 768 O O . GLU A 1 98 ? -10.908 -13.394 13.545 1.00 69.38 98 GLU A O 1
ATOM 773 N N . ARG A 1 99 ? -12.021 -12.087 12.103 1.00 69.94 99 ARG A N 1
ATOM 774 C CA . ARG A 1 99 ? -12.519 -13.197 11.275 1.00 69.94 99 ARG A CA 1
ATOM 775 C C . ARG A 1 99 ? -11.679 -13.452 10.035 1.00 69.94 99 ARG A C 1
ATOM 777 O O . ARG A 1 99 ? -11.592 -14.588 9.582 1.00 69.94 99 ARG A O 1
ATOM 784 N N . TRP A 1 100 ? -11.081 -12.405 9.478 1.00 73.25 100 TRP A N 1
ATOM 785 C CA . TRP A 1 100 ? -10.505 -12.453 8.136 1.00 73.25 100 TRP A CA 1
ATOM 786 C C . TRP A 1 100 ? -8.973 -12.451 8.116 1.00 73.25 100 TRP A C 1
ATOM 788 O O . TRP A 1 100 ? -8.393 -12.515 7.038 1.00 73.25 100 TRP A O 1
ATOM 798 N N . TRP A 1 101 ? -8.297 -12.486 9.270 1.00 73.31 101 TRP A N 1
ATOM 799 C CA . TRP A 1 101 ? -6.837 -12.653 9.341 1.00 73.31 101 TRP A CA 1
ATOM 800 C C . TRP A 1 101 ? -6.257 -13.822 8.504 1.00 73.31 101 TRP A C 1
ATOM 802 O O . TRP A 1 101 ? -5.166 -13.638 7.953 1.00 73.31 101 TRP A O 1
ATOM 812 N N . PRO A 1 102 ? -6.942 -14.977 8.294 1.00 81.44 102 PRO A N 1
ATOM 813 C CA . PRO A 1 102 ? -6.382 -16.073 7.500 1.00 81.44 102 PRO A CA 1
ATOM 814 C C . PRO A 1 102 ? -6.189 -15.716 6.021 1.00 81.44 102 PRO A C 1
ATOM 816 O O . PRO A 1 102 ? -5.394 -16.360 5.336 1.00 81.44 102 PRO A O 1
ATOM 819 N N . LEU A 1 103 ? -6.861 -14.675 5.510 1.00 74.38 103 LEU A N 1
ATOM 820 C CA . LEU A 1 103 ? -6.712 -14.249 4.114 1.00 74.38 103 LEU A CA 1
ATOM 821 C C . LEU A 1 103 ? -5.274 -13.836 3.783 1.00 74.38 103 LEU A C 1
ATOM 823 O O . LEU A 1 103 ? -4.832 -14.026 2.652 1.00 74.38 103 LEU A O 1
ATOM 827 N N . ILE A 1 104 ? -4.526 -13.330 4.768 1.00 75.00 104 ILE A N 1
ATOM 828 C CA . ILE A 1 104 ? -3.115 -12.959 4.602 1.00 75.00 104 ILE A CA 1
ATOM 829 C C . ILE A 1 104 ? -2.269 -14.207 4.329 1.00 75.00 104 ILE A C 1
ATOM 831 O O . ILE A 1 104 ? -1.404 -14.190 3.450 1.00 75.00 104 ILE A O 1
ATOM 835 N N . LEU A 1 105 ? -2.544 -15.308 5.037 1.00 74.19 105 LEU A N 1
ATOM 836 C CA . LEU A 1 105 ? -1.869 -16.593 4.839 1.00 74.19 105 LEU A CA 1
ATOM 837 C C . LEU A 1 105 ? -2.229 -17.210 3.488 1.00 74.19 105 LEU A C 1
ATOM 839 O O . LEU A 1 105 ? -1.343 -17.698 2.786 1.00 74.19 105 LEU A O 1
ATOM 843 N N . VAL A 1 106 ? -3.505 -17.146 3.095 1.00 77.75 106 VAL A N 1
ATOM 844 C CA . VAL A 1 106 ? -3.966 -17.632 1.786 1.00 77.75 106 VAL A CA 1
ATOM 845 C C . VAL A 1 106 ? -3.280 -16.858 0.663 1.00 77.75 106 VAL A C 1
ATOM 847 O O . VAL A 1 106 ? -2.685 -17.467 -0.225 1.00 77.75 106 VAL A O 1
ATOM 850 N N . PHE A 1 107 ? -3.280 -15.525 0.730 1.00 78.44 107 PHE A N 1
ATOM 851 C CA . PHE A 1 107 ? -2.629 -14.688 -0.276 1.00 78.44 107 PHE A CA 1
ATOM 852 C C . PHE A 1 107 ? -1.118 -14.944 -0.345 1.00 78.44 107 PHE A C 1
ATOM 854 O O . PHE A 1 107 ? -0.576 -15.141 -1.432 1.00 78.44 107 PHE A O 1
ATOM 861 N N . SER A 1 108 ? -0.442 -15.017 0.805 1.00 72.69 108 SER A N 1
ATOM 862 C CA . SER A 1 108 ? 0.996 -15.311 0.875 1.00 72.69 108 SER A CA 1
ATOM 863 C C . SER A 1 108 ? 1.334 -16.685 0.288 1.00 72.69 108 SER A C 1
ATOM 865 O O . SER A 1 108 ? 2.308 -16.821 -0.450 1.00 72.69 108 SER A O 1
ATOM 867 N N . SER A 1 109 ? 0.499 -17.695 0.546 1.00 75.62 109 SER A N 1
ATOM 868 C CA . SER A 1 109 ? 0.665 -19.044 -0.011 1.00 75.62 109 SER A CA 1
ATOM 869 C C . SER A 1 109 ? 0.517 -19.048 -1.532 1.00 75.62 109 SER A C 1
ATOM 871 O O . SER A 1 109 ? 1.348 -19.619 -2.237 1.00 75.62 109 SER A O 1
ATOM 873 N N . VAL A 1 110 ? -0.494 -18.355 -2.064 1.00 78.50 110 VAL A N 1
ATOM 874 C CA . VAL A 1 110 ? -0.685 -18.207 -3.515 1.00 78.50 110 VAL A CA 1
ATOM 875 C C . VAL A 1 110 ? 0.485 -17.448 -4.146 1.00 78.50 110 VAL A C 1
ATOM 877 O O . VAL A 1 110 ? 0.991 -17.862 -5.188 1.00 78.50 110 VAL A O 1
ATOM 880 N N . ALA A 1 111 ? 0.965 -16.378 -3.509 1.00 76.06 111 ALA A N 1
ATOM 881 C CA . ALA A 1 111 ? 2.107 -15.607 -3.991 1.00 76.06 111 ALA A CA 1
ATOM 882 C C . ALA A 1 111 ? 3.390 -16.454 -4.056 1.00 76.06 111 ALA A C 1
ATOM 884 O O . ALA A 1 111 ? 4.108 -16.400 -5.057 1.00 76.06 111 ALA A O 1
ATOM 885 N N . LEU A 1 112 ? 3.653 -17.279 -3.036 1.00 76.31 112 LEU A N 1
ATOM 886 C CA . LEU A 1 112 ? 4.784 -18.210 -3.019 1.00 76.31 112 LEU A CA 1
ATOM 887 C C . LEU A 1 112 ? 4.658 -19.291 -4.094 1.00 76.31 112 LEU A C 1
ATOM 889 O O . LEU A 1 112 ? 5.641 -19.579 -4.773 1.00 76.31 112 LEU A O 1
ATOM 893 N N . LEU A 1 113 ? 3.462 -19.848 -4.301 1.00 78.50 113 LEU A N 1
ATOM 894 C CA . LEU A 1 113 ? 3.210 -20.831 -5.359 1.00 78.50 113 LEU A CA 1
ATOM 895 C C . LEU A 1 113 ? 3.423 -20.234 -6.754 1.00 78.50 113 LEU A C 1
ATOM 897 O O . LEU A 1 113 ? 4.078 -20.850 -7.594 1.00 78.50 113 LEU A O 1
ATOM 901 N N . LEU A 1 114 ? 2.935 -19.016 -6.998 1.00 75.75 114 LEU A N 1
ATOM 902 C CA . LEU A 1 114 ? 3.160 -18.299 -8.256 1.00 75.75 114 LEU A CA 1
ATOM 903 C C . LEU A 1 114 ? 4.644 -17.996 -8.469 1.00 75.75 114 LEU A C 1
ATOM 905 O O . LEU A 1 114 ? 5.163 -18.187 -9.570 1.00 75.75 114 LEU A O 1
ATOM 909 N N . TRP A 1 115 ? 5.345 -17.569 -7.418 1.00 71.00 115 TRP A N 1
ATOM 910 C CA . TRP A 1 115 ? 6.780 -17.312 -7.478 1.00 71.00 115 TRP A CA 1
ATOM 911 C C . TRP A 1 115 ? 7.577 -18.590 -7.759 1.00 71.00 115 TRP A C 1
ATOM 913 O O . TRP A 1 115 ? 8.425 -18.597 -8.653 1.00 71.00 115 TRP A O 1
ATOM 923 N N . ALA A 1 116 ? 7.251 -19.692 -7.079 1.00 72.81 116 ALA A N 1
ATOM 924 C CA . ALA A 1 116 ? 7.841 -21.004 -7.316 1.00 72.81 116 ALA A CA 1
ATOM 925 C C . ALA A 1 116 ? 7.588 -21.478 -8.753 1.00 72.81 116 ALA A C 1
ATOM 927 O O . ALA A 1 116 ? 8.523 -21.890 -9.437 1.00 72.81 116 ALA A O 1
ATOM 928 N N . PHE A 1 117 ? 6.361 -21.338 -9.258 1.00 73.75 117 PHE A N 1
ATOM 929 C CA . PHE A 1 117 ? 6.001 -21.703 -10.629 1.00 73.75 117 PHE A CA 1
ATOM 930 C C . PHE A 1 117 ? 6.766 -20.881 -11.676 1.00 73.75 117 PHE A C 1
ATOM 932 O O . PHE A 1 117 ? 7.285 -21.420 -12.658 1.00 73.75 117 PHE A O 1
ATOM 939 N N . MET A 1 118 ? 6.895 -19.570 -11.460 1.00 72.25 118 MET A N 1
ATOM 940 C CA . MET A 1 118 ? 7.685 -18.693 -12.326 1.00 72.25 118 MET A CA 1
ATOM 941 C C . MET A 1 118 ? 9.186 -19.002 -12.270 1.00 72.25 118 MET A C 1
ATOM 943 O O . MET A 1 118 ? 9.856 -18.960 -13.304 1.00 72.25 118 MET A O 1
ATOM 947 N N . GLY A 1 119 ? 9.717 -19.325 -11.088 1.00 61.31 119 GLY A N 1
ATOM 948 C CA . GLY A 1 119 ? 11.101 -19.761 -10.897 1.00 61.31 119 GLY A CA 1
ATOM 949 C C . GLY A 1 119 ? 11.388 -21.097 -11.582 1.00 61.31 119 GLY A C 1
ATOM 950 O O . GLY A 1 119 ? 12.420 -21.245 -12.237 1.00 61.31 119 GLY A O 1
ATOM 951 N N . PHE A 1 120 ? 10.440 -22.034 -11.525 1.00 58.47 120 PHE A N 1
ATOM 952 C CA . PHE A 1 120 ? 10.530 -23.331 -12.192 1.00 58.47 120 PHE A CA 1
ATOM 953 C C . PHE A 1 120 ? 10.581 -23.181 -13.717 1.00 58.47 120 PHE A C 1
ATOM 955 O O . PHE A 1 120 ? 11.402 -23.810 -14.377 1.00 58.47 120 PHE A O 1
ATOM 962 N N . ARG A 1 121 ? 9.794 -22.259 -14.292 1.00 56.06 121 ARG A N 1
ATOM 963 C CA . ARG A 1 121 ? 9.835 -21.960 -15.737 1.00 56.06 121 ARG A CA 1
ATOM 964 C C . ARG A 1 121 ? 11.153 -21.349 -16.219 1.00 56.06 121 ARG A C 1
ATOM 966 O O . ARG A 1 121 ? 11.462 -21.483 -17.399 1.00 56.06 121 ARG A O 1
ATOM 973 N N . ARG A 1 122 ? 11.927 -20.690 -15.347 1.00 52.78 122 ARG A N 1
ATOM 974 C CA . ARG A 1 122 ? 13.278 -20.202 -15.691 1.00 52.78 122 ARG A CA 1
ATOM 975 C C . ARG A 1 122 ? 14.339 -21.297 -15.637 1.00 52.78 122 ARG A C 1
ATOM 977 O O . ARG A 1 122 ? 15.372 -21.149 -16.277 1.00 52.78 122 ARG A O 1
ATOM 984 N N . ARG A 1 123 ? 14.081 -22.396 -14.924 1.00 48.50 123 ARG A N 1
ATOM 985 C CA . ARG A 1 123 ? 14.910 -23.605 -14.946 1.00 48.50 123 ARG A CA 1
ATOM 986 C C . ARG A 1 123 ? 14.410 -24.569 -16.029 1.00 48.50 123 ARG A C 1
ATOM 988 O O . ARG A 1 123 ? 13.999 -25.683 -15.733 1.00 48.50 123 ARG A O 1
ATOM 995 N N . LYS A 1 124 ? 14.440 -24.149 -17.297 1.00 45.66 124 LYS A N 1
ATOM 996 C CA . LYS A 1 124 ? 14.560 -25.104 -18.415 1.00 45.66 124 LYS A CA 1
ATOM 997 C C . LYS A 1 124 ? 16.052 -25.307 -18.709 1.00 45.66 124 LYS A C 1
ATOM 999 O O . LYS A 1 124 ? 16.829 -24.376 -18.512 1.00 45.66 124 LYS A O 1
ATOM 1004 N N . PRO A 1 125 ? 16.472 -26.540 -19.016 1.00 47.88 125 PRO A N 1
ATOM 1005 C CA . PRO A 1 125 ? 17.669 -27.116 -18.428 1.00 47.88 125 PRO A CA 1
ATOM 1006 C C . PRO A 1 125 ? 18.935 -26.729 -19.197 1.00 47.88 125 PRO A C 1
ATOM 1008 O O . PRO A 1 125 ? 19.059 -27.016 -20.380 1.00 47.88 125 PRO A O 1
ATOM 1011 N N . LEU A 1 126 ? 19.934 -26.225 -18.469 1.00 54.28 126 LEU A N 1
ATOM 1012 C CA . LEU A 1 126 ? 21.349 -26.231 -18.881 1.00 54.28 126 LEU A CA 1
ATOM 1013 C C . LEU A 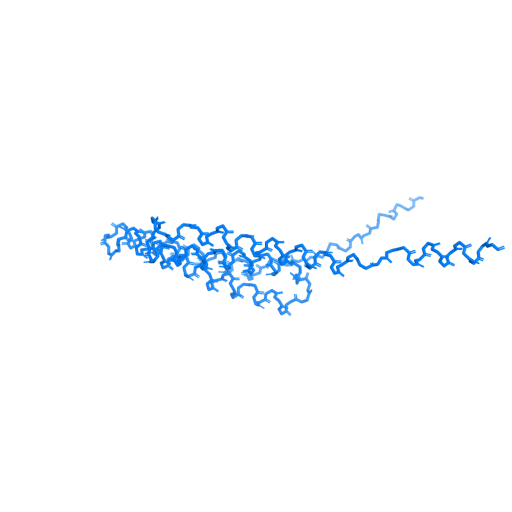1 126 ? 21.879 -27.650 -19.190 1.00 54.28 126 LEU A C 1
ATOM 1015 O O . LEU A 1 126 ? 22.971 -27.797 -19.718 1.00 54.28 126 LEU A O 1
ATOM 1019 N N . LYS A 1 127 ? 21.087 -28.694 -18.910 1.00 51.62 127 LYS A N 1
ATOM 1020 C CA . LYS A 1 127 ? 21.443 -30.102 -19.107 1.00 51.62 127 LYS A CA 1
ATOM 1021 C C . LYS A 1 127 ? 21.547 -30.530 -20.581 1.00 51.62 127 LYS A C 1
ATOM 1023 O O . LYS A 1 127 ? 22.245 -31.490 -20.855 1.00 51.62 127 LYS A O 1
ATOM 1028 N N . GLN A 1 128 ? 20.913 -29.818 -21.521 1.00 52.59 128 GLN A N 1
ATOM 1029 C CA . GLN A 1 128 ? 21.035 -30.130 -22.957 1.00 52.59 128 GLN A CA 1
ATOM 1030 C C . GLN A 1 128 ? 22.331 -29.601 -23.597 1.00 52.59 128 GLN A C 1
ATOM 1032 O O . GLN A 1 128 ? 22.736 -30.116 -24.633 1.00 52.59 128 GLN A O 1
ATOM 1037 N N . ALA A 1 129 ? 22.989 -28.602 -22.997 1.00 54.72 129 ALA A N 1
ATOM 1038 C CA . ALA A 1 129 ? 24.241 -28.060 -23.531 1.00 54.72 129 ALA A CA 1
ATOM 1039 C C . ALA A 1 129 ? 25.442 -28.968 -23.206 1.00 54.72 129 ALA A C 1
ATOM 1041 O O . ALA A 1 129 ? 26.266 -29.213 -24.084 1.00 54.72 129 ALA A O 1
ATOM 1042 N N . ASP A 1 130 ? 25.489 -29.532 -21.994 1.00 55.12 130 ASP A N 1
ATOM 1043 C CA . ASP A 1 130 ? 26.558 -30.460 -21.590 1.00 55.12 130 ASP A CA 1
ATOM 1044 C C . ASP A 1 130 ? 26.479 -31.814 -22.319 1.00 55.12 130 ASP A C 1
ATOM 1046 O O . ASP A 1 130 ? 27.513 -32.369 -22.684 1.00 55.12 130 ASP A O 1
ATOM 1050 N N . GLU A 1 131 ? 25.277 -32.332 -22.602 1.00 56.38 131 GLU A N 1
ATOM 1051 C CA . GLU A 1 131 ? 25.114 -33.578 -23.378 1.00 56.38 131 GLU A CA 1
ATOM 1052 C C . GLU A 1 131 ? 25.553 -33.405 -24.842 1.00 56.38 131 GLU A C 1
ATOM 1054 O O . GLU A 1 131 ? 26.264 -34.256 -25.368 1.00 56.38 131 GLU A O 1
ATOM 1059 N N . SER A 1 132 ? 25.238 -32.265 -25.474 1.00 55.41 132 SER A N 1
ATOM 1060 C CA . SER A 1 132 ? 25.674 -31.980 -26.852 1.00 55.41 132 SER A CA 1
ATOM 1061 C C . SER A 1 132 ? 27.183 -31.757 -26.996 1.00 55.41 132 SER A C 1
ATOM 1063 O O . SER A 1 132 ? 27.743 -32.007 -28.060 1.00 55.41 132 SER A O 1
ATOM 1065 N N . LEU A 1 133 ? 27.850 -31.294 -25.932 1.00 58.69 133 LEU A N 1
ATOM 1066 C CA . LEU A 1 133 ? 29.305 -31.160 -25.906 1.00 58.69 133 LEU A CA 1
ATOM 1067 C C . LEU A 1 133 ? 29.973 -32.524 -25.713 1.00 58.69 133 LEU A C 1
ATOM 1069 O O . LEU A 1 133 ? 30.933 -32.818 -26.413 1.00 58.69 133 LEU A O 1
ATOM 1073 N N . ASN A 1 134 ? 29.449 -33.388 -24.841 1.00 58.59 134 ASN A N 1
ATOM 1074 C CA . ASN A 1 134 ? 30.019 -34.724 -24.655 1.00 58.59 134 ASN A CA 1
ATOM 1075 C C . ASN A 1 134 ? 29.847 -35.644 -25.875 1.00 58.59 134 ASN A C 1
ATOM 1077 O O . ASN A 1 134 ? 30.753 -36.424 -26.140 1.00 58.59 134 ASN A O 1
ATOM 1081 N N . GLU A 1 135 ? 28.758 -35.532 -26.642 1.00 57.41 135 GLU A N 1
ATOM 1082 C CA . GLU A 1 135 ? 28.610 -36.272 -27.910 1.00 57.41 135 GLU A CA 1
ATOM 1083 C C . GLU A 1 135 ? 29.474 -35.703 -29.051 1.00 57.41 135 GLU A C 1
ATOM 1085 O O . GLU A 1 135 ? 29.844 -36.430 -29.965 1.00 57.41 135 GLU A O 1
ATOM 1090 N N . ALA A 1 136 ? 29.830 -34.413 -29.014 1.00 57.66 136 ALA A N 1
ATOM 1091 C CA . ALA A 1 136 ? 30.701 -33.797 -30.022 1.00 57.66 136 ALA A CA 1
ATOM 1092 C C . ALA A 1 136 ? 32.199 -34.101 -29.815 1.00 57.66 136 ALA A C 1
ATOM 1094 O O . ALA A 1 136 ? 33.004 -33.849 -30.713 1.00 57.66 136 ALA A O 1
ATOM 1095 N N . PHE A 1 137 ? 32.574 -34.616 -28.640 1.00 61.50 137 PHE A N 1
ATOM 1096 C CA . PHE A 1 137 ? 33.954 -34.946 -28.264 1.00 61.50 137 PHE A CA 1
ATOM 1097 C C . PHE A 1 137 ? 34.184 -36.451 -28.001 1.00 61.50 137 PHE A C 1
ATOM 1099 O O . PHE A 1 137 ? 35.262 -36.812 -27.520 1.00 61.50 137 PHE A O 1
ATOM 1106 N N . SER A 1 138 ? 33.215 -37.320 -28.325 1.00 57.03 138 SER A N 1
ATOM 1107 C CA . SER A 1 138 ? 33.324 -38.793 -28.298 1.00 57.03 138 SER A CA 1
ATOM 1108 C C . SER A 1 138 ? 33.412 -39.382 -29.700 1.00 57.03 138 SER A C 1
ATOM 1110 O O . SER A 1 138 ? 34.270 -40.264 -29.915 1.00 57.03 138 SER A O 1
#